Protein AF-A0A529L5T8-F1 (afdb_monomer_lite)

Foldseek 3Di:
DDPDDPVPDDCVVPDDDDPVVCVPDDPDPPPDPPDDDDDDDDDPVLQVCLCPPDPPDDSVVVVVVVVVVVVVVVVVVVD

Sequence (79 aa):
MADLPDDQIDTLDIPEAPAENWVHARRGHLYRPLKQPVTIRLDADVLAWFKEHVEGGGYQTEINRVLRRYVTEQERRRA

Secondary structure (DSSP, 8-state):
-----GGG---SSSPPPPGGGGTT--S-TT-------------HHHHHHHHHH--SS-HHHHHHHHHHHHHHHHHHHH-

Radius of gyration: 23.87 Å; chains: 1; bounding box: 52×46×53 Å

pLDDT: mean 82.96, std 11.81, range [48.06, 96.0]

Structure (mmCIF, N/CA/C/O backbone):
data_AF-A0A529L5T8-F1
#
_entry.id   AF-A0A529L5T8-F1
#
loop_
_atom_site.group_PDB
_atom_site.id
_atom_site.type_symbol
_atom_site.label_atom_id
_atom_site.label_alt_id
_atom_site.label_comp_id
_atom_site.label_asym_id
_atom_site.label_entity_id
_atom_site.label_seq_id
_atom_site.pdbx_PDB_ins_code
_atom_site.Cartn_x
_atom_site.Cartn_y
_atom_site.Cartn_z
_atom_site.occupancy
_atom_site.B_iso_or_equiv
_atom_site.auth_seq_id
_atom_site.auth_comp_id
_atom_site.auth_asym_id
_atom_site.auth_atom_id
_atom_site.pdbx_PDB_model_num
ATOM 1 N N . MET A 1 1 ? 19.738 25.685 -30.153 1.00 48.06 1 MET A N 1
ATOM 2 C CA . MET A 1 1 ? 19.921 24.218 -30.107 1.00 48.06 1 MET A CA 1
ATOM 3 C C . MET A 1 1 ? 21.333 23.947 -30.590 1.00 48.06 1 MET A C 1
ATOM 5 O O . MET A 1 1 ? 21.805 24.748 -31.383 1.00 48.06 1 MET A O 1
ATOM 9 N N . ALA A 1 2 ? 22.034 22.958 -30.034 1.00 60.72 2 ALA A N 1
ATOM 10 C CA . ALA A 1 2 ? 23.428 22.705 -30.400 1.00 60.72 2 ALA A CA 1
ATOM 11 C C . ALA A 1 2 ? 23.531 22.436 -31.914 1.00 60.72 2 ALA A C 1
ATOM 13 O O . ALA A 1 2 ? 22.775 21.627 -32.438 1.00 60.72 2 ALA A O 1
ATOM 14 N N . ASP A 1 3 ? 24.403 23.186 -32.588 1.00 74.44 3 ASP A N 1
ATOM 15 C CA . ASP A 1 3 ? 24.549 23.269 -34.053 1.00 74.44 3 ASP A CA 1
ATOM 16 C C . ASP A 1 3 ? 25.650 22.326 -34.585 1.00 74.44 3 ASP A C 1
ATOM 18 O O . ASP A 1 3 ? 25.943 22.295 -35.775 1.00 74.44 3 ASP A O 1
ATOM 22 N N . LEU A 1 4 ? 26.289 21.559 -33.693 1.00 81.38 4 LEU A N 1
ATOM 23 C CA . LEU A 1 4 ? 27.380 20.654 -34.045 1.00 81.38 4 LEU A CA 1
ATOM 24 C C . LEU A 1 4 ? 26.852 19.323 -34.602 1.00 81.38 4 LEU A C 1
ATOM 26 O O . LEU A 1 4 ? 25.943 18.737 -34.008 1.00 81.38 4 LEU A O 1
ATOM 30 N N . PRO A 1 5 ? 27.435 18.819 -35.706 1.00 84.62 5 PRO A N 1
ATOM 31 C CA . PRO A 1 5 ? 27.164 17.473 -36.191 1.00 84.62 5 PRO A CA 1
ATOM 32 C C . PRO A 1 5 ? 27.744 16.427 -35.229 1.00 84.62 5 PRO A C 1
ATOM 34 O O . PRO A 1 5 ? 28.797 16.640 -34.633 1.00 84.62 5 PRO A O 1
ATOM 37 N N . ASP A 1 6 ? 27.062 15.286 -35.125 1.00 78.75 6 ASP A N 1
ATOM 38 C CA . ASP A 1 6 ? 27.341 14.208 -34.160 1.00 78.75 6 ASP A CA 1
ATOM 39 C C . ASP A 1 6 ? 28.801 13.709 -34.202 1.00 78.75 6 ASP A C 1
ATOM 41 O O . ASP A 1 6 ? 29.423 13.481 -33.173 1.00 78.75 6 ASP A O 1
ATOM 45 N N . ASP A 1 7 ? 29.381 13.647 -35.403 1.00 83.81 7 ASP A N 1
ATOM 46 C CA . ASP A 1 7 ? 30.764 13.213 -35.666 1.00 83.81 7 ASP A CA 1
ATOM 47 C C . ASP A 1 7 ? 31.837 14.143 -35.061 1.00 83.81 7 ASP A C 1
ATOM 49 O O . ASP A 1 7 ? 32.983 13.748 -34.875 1.00 83.81 7 ASP A O 1
ATOM 53 N N . GLN A 1 8 ? 31.471 15.385 -34.728 1.00 84.88 8 GLN A N 1
ATOM 54 C CA . GLN A 1 8 ? 32.370 16.363 -34.106 1.00 84.88 8 GLN A CA 1
ATOM 55 C C . GLN A 1 8 ? 32.221 16.425 -32.579 1.00 84.88 8 GLN A C 1
ATOM 57 O O . GLN A 1 8 ? 32.812 17.298 -31.938 1.00 84.88 8 GLN A O 1
ATOM 62 N N . ILE A 1 9 ? 31.425 15.534 -31.982 1.00 84.75 9 ILE A N 1
ATOM 63 C CA . ILE A 1 9 ? 31.269 15.453 -30.531 1.00 84.75 9 ILE A CA 1
ATOM 64 C C . ILE A 1 9 ? 32.456 14.679 -29.954 1.00 84.75 9 ILE A C 1
ATOM 66 O O . ILE A 1 9 ? 32.629 13.490 -30.202 1.00 84.75 9 ILE A O 1
ATOM 70 N N . ASP A 1 10 ? 33.269 15.359 -29.149 1.00 85.50 10 ASP A N 1
ATOM 71 C CA . ASP A 1 10 ? 34.333 14.714 -28.385 1.00 85.50 10 ASP A CA 1
ATOM 72 C C . ASP A 1 10 ? 33.729 13.885 -27.240 1.00 85.50 10 ASP A C 1
ATOM 74 O O . ASP A 1 10 ? 33.078 14.420 -26.339 1.00 85.50 10 ASP A O 1
ATOM 78 N N . THR A 1 11 ? 33.940 12.569 -27.286 1.00 83.81 11 THR A N 1
ATOM 79 C CA . THR A 1 11 ? 33.492 11.615 -26.262 1.00 83.81 11 THR A CA 1
ATOM 80 C C . THR A 1 11 ? 34.665 10.965 -25.525 1.00 83.81 11 THR A C 1
ATOM 82 O O . THR A 1 11 ? 34.512 9.872 -24.978 1.00 83.81 11 THR A O 1
ATOM 85 N N . LEU A 1 12 ? 35.853 11.583 -25.512 1.00 85.62 12 LEU A N 1
ATOM 86 C CA . LEU A 1 12 ? 37.056 10.974 -24.923 1.00 85.62 12 LEU A CA 1
ATOM 87 C C . LEU A 1 12 ? 36.914 10.705 -23.418 1.00 85.62 12 LEU A C 1
ATOM 89 O O . LEU A 1 12 ? 37.472 9.733 -22.912 1.00 85.62 12 LEU A O 1
ATOM 93 N N . ASP A 1 13 ? 36.155 11.543 -22.714 1.00 88.38 13 ASP A N 1
ATOM 94 C CA . ASP A 1 13 ? 35.856 11.376 -21.286 1.00 88.38 13 ASP A CA 1
ATOM 95 C C . ASP A 1 13 ? 34.818 10.269 -21.019 1.00 88.38 13 ASP A C 1
ATOM 97 O O . ASP A 1 13 ? 34.827 9.631 -19.967 1.00 88.38 13 ASP A O 1
ATOM 101 N N . ILE A 1 14 ? 33.934 10.006 -21.986 1.00 85.81 14 ILE A N 1
ATOM 102 C CA . ILE A 1 14 ? 32.796 9.093 -21.839 1.00 85.81 14 ILE A CA 1
ATOM 103 C C . ILE A 1 14 ? 32.738 8.177 -23.069 1.00 85.81 14 ILE A C 1
ATOM 105 O O . ILE A 1 14 ? 31.912 8.389 -23.961 1.00 85.81 14 ILE A O 1
ATOM 109 N N . PRO A 1 15 ? 33.618 7.161 -23.151 1.00 82.00 15 PRO A N 1
ATOM 110 C CA . PRO A 1 15 ? 33.594 6.217 -24.258 1.00 82.00 15 PRO A CA 1
ATOM 111 C C . PRO A 1 15 ? 32.275 5.435 -24.278 1.00 82.00 15 PRO A C 1
ATOM 113 O O . PRO A 1 15 ? 31.668 5.174 -23.234 1.00 82.00 15 PRO A O 1
ATOM 116 N N . GLU A 1 16 ? 31.843 5.023 -25.471 1.00 82.69 16 GLU A N 1
ATOM 117 C CA . GLU A 1 16 ? 30.647 4.196 -25.624 1.00 82.69 16 GLU A CA 1
ATOM 118 C C . GLU A 1 16 ? 30.786 2.898 -24.817 1.00 82.69 16 GLU A C 1
ATOM 120 O O . GLU A 1 16 ? 31.808 2.207 -24.864 1.00 82.69 16 GLU A O 1
ATOM 125 N N . ALA A 1 17 ? 29.751 2.567 -24.042 1.00 83.50 17 ALA A N 1
ATOM 126 C CA . ALA A 1 17 ? 29.758 1.360 -23.235 1.00 83.50 17 ALA A CA 1
ATOM 127 C C . ALA A 1 17 ? 29.779 0.118 -24.151 1.00 83.50 17 ALA A C 1
ATOM 129 O O . ALA A 1 17 ? 28.860 -0.044 -24.958 1.00 83.50 17 ALA A O 1
ATOM 130 N N . PRO A 1 18 ? 30.761 -0.794 -24.009 1.00 84.94 18 PRO A N 1
ATOM 131 C CA . PRO A 1 18 ? 30.844 -1.984 -24.850 1.00 84.94 18 PRO A CA 1
ATOM 132 C C . PRO A 1 18 ? 29.609 -2.876 -24.687 1.00 84.94 18 PRO A C 1
ATOM 134 O O . PRO A 1 18 ? 28.994 -2.929 -23.619 1.00 84.94 18 PRO A O 1
ATOM 137 N N . ALA A 1 19 ? 29.267 -3.634 -25.736 1.00 79.44 19 ALA A N 1
ATOM 138 C CA . ALA A 1 19 ? 28.112 -4.541 -25.749 1.00 79.44 19 ALA A CA 1
ATOM 139 C C . ALA A 1 19 ? 28.110 -5.531 -24.562 1.00 79.44 19 ALA A C 1
ATOM 141 O O . ALA A 1 19 ? 27.057 -5.895 -24.041 1.00 79.44 19 ALA A O 1
ATOM 142 N N . GLU A 1 20 ? 29.295 -5.913 -24.084 1.00 82.12 20 GLU A N 1
ATOM 143 C CA . GLU A 1 20 ? 29.508 -6.784 -22.923 1.00 82.12 20 GLU A CA 1
ATOM 144 C C . GLU A 1 20 ? 28.957 -6.193 -21.613 1.00 82.12 20 GLU A C 1
ATOM 146 O O . GLU A 1 20 ? 28.465 -6.934 -20.759 1.00 82.12 20 GLU A O 1
ATOM 151 N N . ASN A 1 21 ? 28.919 -4.861 -21.475 1.00 78.94 21 ASN A N 1
ATOM 152 C CA . ASN A 1 21 ? 28.341 -4.193 -20.303 1.00 78.94 21 ASN A CA 1
ATOM 153 C C . ASN A 1 21 ? 26.828 -4.438 -20.177 1.00 78.94 21 ASN A C 1
ATOM 155 O O . ASN A 1 21 ? 26.260 -4.303 -19.090 1.00 78.94 21 ASN A O 1
ATOM 159 N N . TRP A 1 22 ? 26.166 -4.836 -21.265 1.00 75.81 22 TRP A N 1
ATOM 160 C CA . TRP A 1 22 ? 24.736 -5.131 -21.275 1.00 75.81 22 TRP A CA 1
ATOM 161 C C . TRP A 1 22 ? 24.403 -6.548 -20.801 1.00 75.81 22 TRP A C 1
ATOM 163 O O . TRP A 1 22 ? 23.252 -6.809 -20.455 1.00 75.81 22 TRP A O 1
ATOM 173 N N . VAL A 1 23 ? 25.389 -7.447 -20.695 1.00 79.00 23 VAL A N 1
ATOM 174 C CA . VAL A 1 23 ? 25.187 -8.847 -20.261 1.00 79.00 23 VAL A CA 1
ATOM 175 C C . VAL A 1 23 ? 24.615 -8.923 -18.841 1.00 79.00 23 VAL A C 1
ATOM 177 O O . VAL A 1 23 ? 23.836 -9.820 -18.515 1.00 79.00 23 VAL A O 1
ATOM 180 N N . HIS A 1 24 ? 24.955 -7.950 -17.996 1.00 71.75 24 HIS A N 1
ATOM 181 C CA . HIS A 1 24 ? 24.448 -7.838 -16.627 1.00 71.75 24 HIS A CA 1
ATOM 182 C C . HIS A 1 24 ? 23.474 -6.673 -16.433 1.00 71.75 24 HIS A C 1
ATOM 184 O O . HIS A 1 24 ? 22.994 -6.457 -15.315 1.00 71.75 24 HIS A O 1
ATOM 190 N N . ALA A 1 25 ? 23.146 -5.938 -17.500 1.00 70.75 25 ALA A N 1
ATOM 191 C CA . ALA A 1 25 ? 22.186 -4.851 -17.434 1.00 70.75 25 ALA A CA 1
ATOM 192 C C . ALA A 1 25 ? 20.802 -5.411 -17.086 1.00 70.75 25 ALA A C 1
ATOM 194 O O . ALA A 1 25 ? 20.113 -6.044 -17.887 1.00 70.75 25 ALA A O 1
ATOM 195 N N . ARG A 1 26 ? 20.372 -5.176 -15.847 1.00 66.69 26 ARG A N 1
ATOM 196 C CA . ARG A 1 26 ? 19.027 -5.530 -15.401 1.00 66.69 26 ARG A CA 1
ATOM 197 C C . ARG A 1 26 ? 18.068 -4.409 -15.765 1.00 66.69 26 ARG A C 1
ATOM 199 O O . ARG A 1 26 ? 18.168 -3.296 -15.251 1.00 66.69 26 ARG A O 1
ATOM 206 N N . ARG A 1 27 ? 17.082 -4.716 -16.610 1.00 57.81 27 ARG A N 1
ATOM 207 C CA . ARG A 1 27 ? 15.973 -3.803 -16.900 1.00 57.81 27 ARG A CA 1
ATOM 208 C C . ARG A 1 27 ? 15.152 -3.559 -15.625 1.00 57.81 27 ARG A C 1
ATOM 210 O O . ARG A 1 27 ? 14.326 -4.380 -15.248 1.00 57.81 27 ARG A O 1
ATOM 217 N N . GLY A 1 28 ? 15.381 -2.408 -14.993 1.00 52.72 28 GLY A N 1
ATOM 218 C CA . GLY A 1 28 ? 14.429 -1.701 -14.135 1.00 52.72 28 GLY A CA 1
ATOM 219 C C . GLY A 1 28 ? 14.072 -2.345 -12.791 1.00 52.72 28 GLY A C 1
ATOM 220 O O . GLY A 1 28 ? 12.970 -2.854 -12.620 1.00 52.72 28 GLY A O 1
ATOM 221 N N . HIS A 1 29 ? 14.898 -2.119 -11.766 1.00 54.50 29 HIS A N 1
ATOM 222 C CA . HIS A 1 29 ? 14.426 -2.092 -10.366 1.00 54.50 29 HIS A CA 1
ATOM 223 C C . HIS A 1 29 ? 13.517 -0.877 -10.074 1.00 54.50 29 HIS A C 1
ATOM 225 O O . HIS A 1 29 ? 12.979 -0.737 -8.979 1.00 54.50 29 HIS A O 1
ATOM 231 N N . LEU A 1 30 ? 13.350 0.015 -11.057 1.00 55.34 30 LEU A N 1
ATOM 232 C CA . LEU A 1 30 ? 12.603 1.265 -10.959 1.00 55.34 30 LEU A CA 1
ATOM 233 C C . LEU A 1 30 ? 11.096 1.110 -11.217 1.00 55.34 30 LEU A C 1
ATOM 235 O O . LEU A 1 30 ? 10.379 2.110 -11.221 1.00 55.34 30 LEU A O 1
ATOM 239 N N . TYR A 1 31 ? 10.590 -0.111 -11.434 1.00 57.41 31 TYR A N 1
ATOM 240 C CA . TYR A 1 31 ? 9.146 -0.325 -11.486 1.00 57.41 31 TYR A CA 1
ATOM 241 C C . TYR A 1 31 ? 8.555 -0.109 -10.091 1.00 57.41 31 TYR A C 1
ATOM 243 O O . TYR A 1 31 ? 8.578 -0.986 -9.225 1.00 57.41 31 TYR A O 1
ATOM 251 N N . ARG A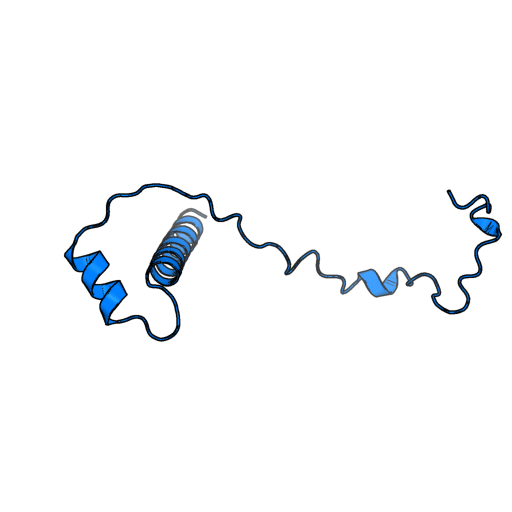 1 32 ? 8.013 1.088 -9.872 1.00 61.22 32 ARG A N 1
ATOM 252 C CA . ARG A 1 32 ? 7.168 1.382 -8.725 1.00 61.22 32 ARG A CA 1
ATOM 253 C C . ARG A 1 32 ? 5.721 1.231 -9.205 1.00 61.22 32 ARG A C 1
ATOM 255 O O . ARG A 1 32 ? 5.316 1.991 -10.082 1.00 61.22 32 ARG A O 1
ATOM 262 N N . PRO A 1 33 ? 4.947 0.264 -8.682 1.00 67.19 33 PRO A N 1
ATOM 263 C CA . PRO A 1 33 ? 3.544 0.143 -9.047 1.00 67.19 33 PRO A CA 1
ATOM 264 C C . PRO A 1 33 ? 2.855 1.487 -8.804 1.00 67.19 33 PRO A C 1
ATOM 266 O O . PRO A 1 33 ? 2.956 2.031 -7.698 1.00 67.19 33 PRO A O 1
ATOM 269 N N . LEU A 1 34 ? 2.194 2.031 -9.830 1.00 74.50 34 LEU A N 1
ATOM 270 C CA . LEU A 1 34 ? 1.417 3.258 -9.685 1.00 74.50 34 LEU A CA 1
ATOM 271 C C . LEU A 1 34 ? 0.318 2.994 -8.654 1.00 74.50 34 LEU A C 1
ATOM 273 O O . LEU A 1 34 ? -0.569 2.170 -8.868 1.00 74.50 34 LEU A O 1
ATOM 277 N N . LYS A 1 35 ? 0.398 3.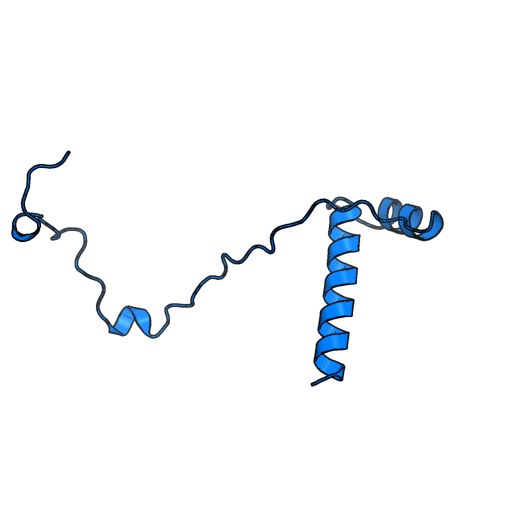671 -7.507 1.00 79.69 35 LYS A N 1
ATOM 278 C CA . LYS A 1 35 ? -0.662 3.624 -6.501 1.00 79.69 35 LYS A CA 1
ATOM 279 C C . LYS A 1 35 ? -1.850 4.398 -7.064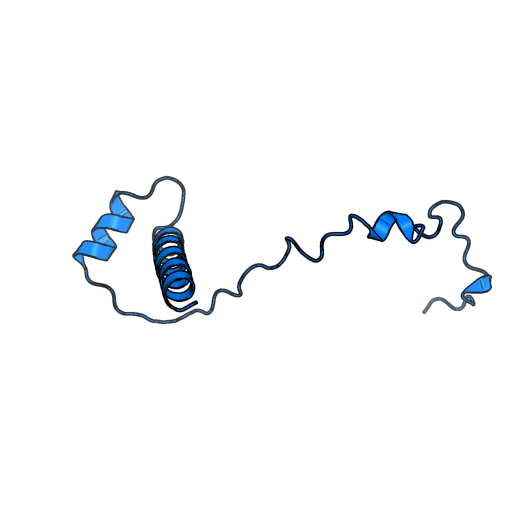 1.00 79.69 35 LYS A C 1
ATOM 281 O O . LYS A 1 35 ? -1.767 5.611 -7.219 1.00 79.69 35 LYS A O 1
ATOM 286 N N . GLN A 1 36 ? -2.931 3.700 -7.381 1.00 83.75 36 GLN A N 1
ATOM 287 C CA . GLN A 1 36 ? -4.177 4.338 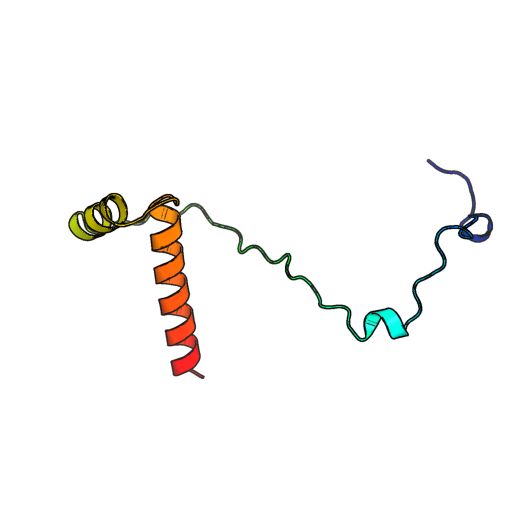-7.789 1.00 83.75 36 GLN A CA 1
ATOM 288 C C . GLN A 1 36 ? -4.984 4.688 -6.530 1.00 8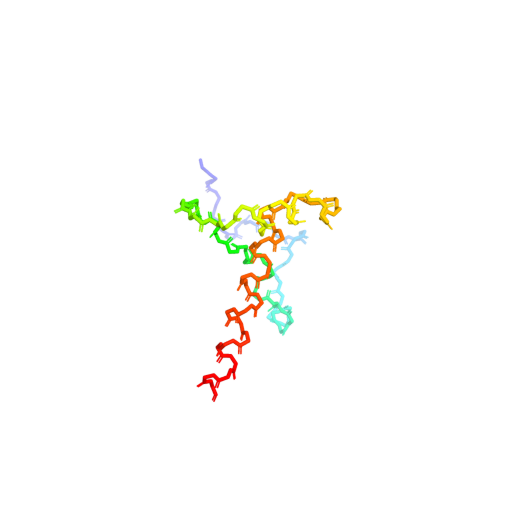3.75 36 GLN A C 1
ATOM 290 O O . GLN A 1 36 ? -5.225 3.794 -5.714 1.00 83.75 36 GLN A O 1
ATOM 295 N N . PRO A 1 37 ? -5.373 5.960 -6.325 1.00 84.81 37 PRO A N 1
ATOM 296 C CA . PRO A 1 37 ? -6.245 6.322 -5.219 1.00 84.81 37 PRO A CA 1
ATOM 297 C C . PRO A 1 37 ? -7.629 5.725 -5.477 1.00 84.81 37 PRO A C 1
ATOM 299 O O . PRO A 1 37 ? -8.304 6.078 -6.440 1.00 84.81 37 PRO A O 1
ATOM 302 N N . VAL A 1 38 ? -8.038 4.797 -4.619 1.00 87.88 38 VAL A N 1
ATOM 303 C CA . VAL A 1 38 ? -9.354 4.159 -4.664 1.00 87.88 38 VAL A CA 1
ATOM 304 C C . VAL A 1 38 ? -10.017 4.284 -3.299 1.00 87.88 38 VAL A C 1
ATOM 306 O O . VAL A 1 38 ? -9.349 4.216 -2.267 1.00 87.88 38 VAL A O 1
ATOM 309 N N . THR A 1 39 ? -11.335 4.463 -3.283 1.00 90.31 39 THR A N 1
ATOM 310 C CA . THR A 1 39 ? -12.119 4.459 -2.046 1.00 90.31 39 THR A CA 1
ATOM 311 C C . THR A 1 39 ? -12.674 3.060 -1.825 1.00 90.31 39 THR A C 1
ATOM 313 O O . THR A 1 39 ? -13.565 2.620 -2.545 1.00 90.31 39 THR A O 1
ATOM 316 N N . ILE A 1 40 ? -12.143 2.359 -0.825 1.00 90.31 40 ILE A N 1
ATOM 317 C CA . ILE A 1 40 ? -12.645 1.056 -0.380 1.00 90.31 40 ILE A CA 1
ATOM 318 C C . ILE A 1 40 ? -13.213 1.176 1.032 1.00 90.31 40 ILE A C 1
ATOM 320 O O . ILE A 1 40 ? -12.761 2.004 1.824 1.00 90.31 40 ILE A O 1
ATOM 324 N N . ARG A 1 41 ? -14.203 0.342 1.351 1.00 92.62 41 ARG A N 1
ATOM 325 C CA . ARG A 1 41 ? -14.695 0.173 2.721 1.00 92.62 41 ARG A CA 1
ATOM 326 C C . ARG A 1 41 ? -13.937 -0.981 3.371 1.00 92.62 41 ARG A C 1
ATOM 328 O O . ARG A 1 41 ? -13.770 -2.023 2.749 1.00 92.62 41 ARG A O 1
ATOM 335 N N . LEU A 1 42 ? -13.473 -0.759 4.593 1.00 91.25 42 LEU A N 1
ATOM 336 C CA . LEU A 1 42 ? -12.799 -1.737 5.444 1.00 91.25 42 LEU A CA 1
ATOM 337 C C . LEU A 1 42 ? -13.560 -1.803 6.765 1.00 91.25 42 LEU A C 1
ATOM 339 O O . LEU A 1 42 ? -14.065 -0.773 7.223 1.00 91.25 42 LEU A O 1
ATOM 343 N N . ASP A 1 43 ? -13.618 -2.987 7.363 1.00 96.00 43 ASP A N 1
ATOM 344 C CA . ASP A 1 43 ? -14.190 -3.165 8.692 1.00 96.00 43 ASP A CA 1
ATOM 345 C C . ASP A 1 43 ? -13.438 -2.335 9.738 1.00 96.00 43 ASP A C 1
ATOM 347 O O . ASP A 1 43 ? -12.228 -2.085 9.643 1.00 96.00 43 ASP A O 1
ATOM 351 N N . ALA A 1 44 ? -14.188 -1.861 10.732 1.00 94.62 44 ALA A N 1
ATOM 352 C CA . ALA A 1 44 ? -13.674 -0.936 11.732 1.00 94.62 44 ALA A CA 1
ATOM 353 C C . ALA A 1 44 ? -12.606 -1.584 12.625 1.00 94.62 44 ALA A C 1
ATOM 355 O O . ALA A 1 44 ? -11.620 -0.924 12.954 1.00 94.62 44 ALA A O 1
ATOM 356 N N . ASP A 1 45 ? -12.771 -2.862 12.976 1.00 95.94 45 ASP A N 1
ATOM 357 C CA . ASP A 1 45 ? -11.809 -3.619 13.782 1.00 95.94 45 ASP A CA 1
ATOM 358 C C . ASP A 1 45 ? -10.495 -3.844 13.024 1.00 95.94 45 ASP A C 1
ATOM 360 O O . ASP A 1 45 ? -9.420 -3.602 13.570 1.00 95.94 45 ASP A O 1
ATOM 364 N N . VAL A 1 46 ? -10.571 -4.187 11.734 1.00 93.81 46 VAL A N 1
ATOM 365 C CA . VAL A 1 46 ? -9.393 -4.364 10.878 1.00 93.81 46 VAL A CA 1
ATOM 366 C C . VAL A 1 46 ? -8.620 -3.052 10.779 1.00 93.81 46 VAL A C 1
ATOM 368 O O . VAL A 1 46 ? -7.395 -3.026 10.923 1.00 93.81 46 VAL A O 1
ATOM 371 N N . LEU A 1 47 ? -9.326 -1.937 10.567 1.00 92.69 47 LEU A N 1
ATOM 372 C CA . LEU A 1 47 ? -8.694 -0.624 10.488 1.00 92.69 47 LEU A CA 1
ATOM 373 C C . LEU A 1 47 ? -8.059 -0.203 11.823 1.00 92.69 47 LEU A C 1
ATOM 375 O O . LEU A 1 47 ? -6.977 0.386 11.804 1.00 92.69 47 LEU A O 1
ATOM 379 N N . ALA A 1 48 ? -8.717 -0.474 12.954 1.00 94.31 48 ALA A N 1
ATOM 380 C CA . ALA A 1 48 ? -8.172 -0.211 14.285 1.00 94.31 48 ALA A CA 1
ATOM 381 C C . ALA A 1 48 ? -6.886 -1.014 14.513 1.00 94.31 48 ALA A C 1
ATOM 383 O O . ALA A 1 48 ? -5.842 -0.429 14.801 1.00 94.31 48 ALA A O 1
ATOM 384 N N . TRP A 1 49 ? -6.916 -2.313 14.205 1.00 94.81 49 TRP A N 1
ATOM 385 C CA . TRP A 1 49 ? -5.765 -3.195 14.348 1.00 94.81 49 TRP A CA 1
ATOM 386 C C . TRP A 1 49 ? -4.533 -2.669 13.597 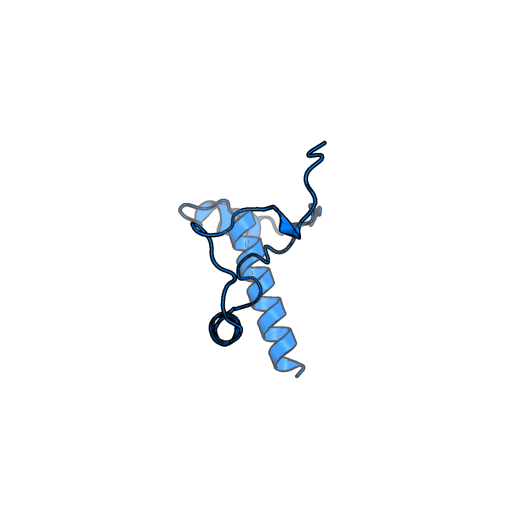1.00 94.81 49 TRP A C 1
ATOM 388 O O . TRP A 1 49 ? -3.469 -2.517 14.197 1.00 94.81 49 TRP A O 1
ATOM 398 N N . PHE A 1 50 ? -4.672 -2.301 12.315 1.00 93.88 50 PHE A N 1
ATOM 399 C CA . PHE A 1 50 ? -3.552 -1.757 11.531 1.00 93.88 50 PHE A CA 1
ATOM 400 C C . PHE A 1 50 ? -3.071 -0.385 12.020 1.00 93.88 50 PHE A C 1
ATOM 402 O O . PHE A 1 50 ? -1.915 -0.032 11.797 1.00 93.88 50 PHE A O 1
ATOM 409 N N . LYS A 1 51 ? -3.936 0.418 12.646 1.00 91.12 51 LYS A N 1
ATOM 410 C CA . LYS A 1 51 ? -3.523 1.697 13.242 1.00 91.12 51 LYS A CA 1
ATOM 411 C C . LYS A 1 51 ? -2.725 1.496 14.527 1.00 91.12 51 LYS A C 1
ATOM 413 O O . LYS A 1 51 ? -1.826 2.286 14.785 1.00 91.12 51 LYS A O 1
ATOM 418 N N . GLU A 1 52 ? -3.056 0.472 15.304 1.00 92.69 52 GLU A N 1
ATOM 419 C CA . GLU A 1 52 ? -2.427 0.188 16.597 1.00 92.69 52 GLU A CA 1
ATOM 420 C C . GLU A 1 52 ? -1.121 -0.610 16.465 1.00 92.69 52 GLU A C 1
ATOM 422 O O . GLU A 1 52 ? -0.196 -0.389 17.238 1.00 92.69 52 GLU A O 1
ATOM 427 N N . HIS A 1 53 ? -1.023 -1.515 15.485 1.00 90.25 53 HIS A N 1
ATOM 428 C CA . HIS A 1 53 ? 0.050 -2.521 15.427 1.00 90.25 53 HIS A CA 1
ATOM 429 C C . HIS A 1 53 ? 1.166 -2.227 14.410 1.00 90.25 53 HIS A C 1
ATOM 431 O O . HIS A 1 53 ? 2.120 -2.998 14.318 1.00 90.25 53 HIS A O 1
ATOM 437 N N . VAL A 1 54 ? 1.066 -1.159 13.612 1.00 88.44 54 VAL A N 1
ATOM 438 C CA . VAL A 1 54 ? 2.066 -0.847 12.574 1.00 88.44 54 VAL A CA 1
ATOM 439 C C . VAL A 1 54 ? 3.030 0.233 13.064 1.00 88.44 54 VAL A C 1
ATOM 441 O O . VAL A 1 54 ? 2.658 1.396 13.207 1.00 88.44 54 VAL A O 1
ATOM 444 N N . GLU A 1 55 ? 4.294 -0.140 13.266 1.00 79.69 55 GLU A N 1
ATOM 445 C CA . GLU A 1 55 ? 5.370 0.771 13.671 1.00 79.69 55 GLU A CA 1
ATOM 446 C C . GLU A 1 55 ? 6.103 1.360 12.448 1.00 79.69 55 GLU A C 1
ATOM 448 O O . GLU A 1 55 ? 6.439 0.657 11.495 1.00 79.69 55 GLU A O 1
ATOM 453 N N . GLY A 1 56 ? 6.370 2.671 12.455 1.00 67.44 56 GLY A N 1
ATOM 454 C CA . GLY A 1 56 ? 7.276 3.329 11.496 1.00 67.44 56 GLY A CA 1
ATOM 455 C C . GLY A 1 56 ? 6.765 3.517 10.055 1.00 67.44 56 GLY A C 1
ATOM 456 O O . GLY A 1 56 ? 7.434 4.174 9.257 1.00 67.44 56 GLY A O 1
ATOM 457 N N . GLY A 1 57 ? 5.576 3.012 9.709 1.00 66.38 57 GLY A N 1
ATOM 458 C CA . GLY A 1 57 ? 4.921 3.214 8.412 1.00 66.38 57 GLY A CA 1
ATOM 459 C C . GLY A 1 57 ? 3.416 3.443 8.565 1.00 66.38 57 GLY A C 1
ATOM 460 O O . GLY A 1 57 ? 2.782 2.889 9.450 1.00 66.38 57 GLY A O 1
ATOM 461 N N . GLY A 1 58 ? 2.807 4.277 7.717 1.00 87.12 58 GLY A N 1
ATOM 462 C CA . GLY A 1 58 ? 1.361 4.516 7.799 1.00 87.12 58 GLY A CA 1
ATOM 463 C C . GLY A 1 58 ? 0.552 3.235 7.548 1.00 87.12 58 GLY A C 1
ATOM 464 O O . GLY A 1 58 ? 0.861 2.497 6.612 1.00 87.12 58 GLY A O 1
ATOM 465 N N . TYR A 1 59 ? -0.521 3.016 8.318 1.00 91.19 59 TYR A N 1
ATOM 466 C CA . TYR A 1 59 ? -1.400 1.834 8.243 1.00 91.19 59 TYR A CA 1
ATOM 467 C C . TYR A 1 59 ? -1.846 1.472 6.809 1.00 91.19 59 TYR A C 1
ATOM 469 O O . TYR A 1 59 ? -1.945 0.301 6.457 1.00 91.19 59 TYR A O 1
ATOM 477 N N . GLN A 1 60 ? -2.037 2.464 5.931 1.00 89.19 60 GLN A N 1
ATOM 478 C CA . GLN A 1 60 ? -2.391 2.258 4.517 1.00 89.19 60 GLN A CA 1
ATOM 479 C C . GLN A 1 60 ? -1.311 1.510 3.721 1.00 89.19 60 GLN A C 1
ATOM 481 O O . GLN A 1 60 ? -1.621 0.726 2.822 1.00 89.19 60 GLN A O 1
ATOM 486 N N . THR A 1 61 ? -0.037 1.757 4.028 1.00 89.19 61 THR A N 1
ATOM 487 C CA . THR A 1 61 ? 1.088 1.077 3.376 1.00 89.19 61 THR A CA 1
ATOM 488 C C . THR A 1 61 ? 1.090 -0.402 3.736 1.00 89.19 61 THR A C 1
ATOM 490 O O . THR A 1 61 ? 1.279 -1.233 2.846 1.00 89.19 61 THR A O 1
ATOM 493 N N . GLU A 1 62 ? 0.813 -0.734 4.998 1.00 91.75 62 GLU A N 1
ATOM 494 C CA . GLU A 1 62 ? 0.789 -2.125 5.445 1.00 91.75 62 GLU A CA 1
ATOM 495 C C . GLU A 1 62 ? -0.441 -2.876 4.930 1.00 91.75 62 GLU A C 1
ATOM 497 O O . GLU A 1 62 ? -0.307 -3.994 4.432 1.00 91.75 62 GLU A O 1
ATOM 502 N N . ILE A 1 63 ? -1.610 -2.225 4.896 1.00 92.62 63 ILE A N 1
ATOM 503 C CA . ILE A 1 63 ? -2.803 -2.773 4.230 1.00 92.62 63 ILE A CA 1
ATOM 504 C C . ILE A 1 63 ? -2.473 -3.151 2.778 1.00 92.62 63 ILE A C 1
ATOM 506 O O . ILE A 1 63 ? -2.725 -4.276 2.344 1.00 92.62 63 ILE A O 1
ATOM 510 N N . ASN A 1 64 ? -1.840 -2.249 2.024 1.00 91.12 64 ASN A N 1
ATOM 511 C CA . ASN A 1 64 ? -1.468 -2.519 0.634 1.00 91.12 64 ASN A CA 1
ATOM 512 C C . ASN A 1 64 ? -0.434 -3.659 0.512 1.00 91.12 64 ASN A C 1
ATOM 514 O O . ASN A 1 64 ? -0.498 -4.471 -0.414 1.00 91.12 64 ASN A O 1
ATOM 518 N N . ARG A 1 65 ? 0.507 -3.768 1.458 1.00 91.06 65 ARG A N 1
ATOM 519 C CA . ARG A 1 65 ? 1.486 -4.866 1.501 1.00 91.06 65 ARG A CA 1
ATOM 520 C C . ARG A 1 65 ? 0.810 -6.226 1.692 1.00 91.06 65 ARG A C 1
ATOM 522 O O . ARG A 1 65 ? 1.153 -7.169 0.973 1.00 91.06 65 ARG A O 1
ATOM 529 N N . VAL A 1 66 ? -0.147 -6.326 2.616 1.00 92.69 66 VAL A N 1
ATOM 530 C CA . VAL A 1 66 ? -0.902 -7.566 2.870 1.00 92.69 66 VAL A CA 1
ATOM 531 C C . VAL A 1 66 ? -1.727 -7.956 1.644 1.00 92.69 66 VAL A C 1
ATOM 533 O O . VAL A 1 66 ? -1.642 -9.101 1.195 1.00 92.69 66 VAL A O 1
ATOM 536 N N . LEU A 1 67 ? -2.446 -7.002 1.043 1.00 92.25 67 LEU A N 1
ATOM 537 C CA . LEU A 1 67 ? -3.229 -7.244 -0.175 1.00 92.25 67 LEU A CA 1
ATOM 538 C C . LEU A 1 67 ? -2.348 -7.739 -1.327 1.00 92.25 67 LEU A C 1
ATOM 540 O O . LEU A 1 67 ? -2.684 -8.722 -1.987 1.00 92.25 67 LEU A O 1
ATOM 544 N N . ARG A 1 68 ? -1.181 -7.117 -1.536 1.00 91.31 68 ARG A N 1
ATOM 545 C CA . ARG A 1 68 ? -0.220 -7.555 -2.557 1.00 91.31 68 ARG A CA 1
ATOM 546 C C . ARG A 1 68 ? 0.235 -8.992 -2.330 1.00 91.31 68 ARG A C 1
ATOM 548 O O . ARG A 1 68 ? 0.283 -9.762 -3.284 1.00 91.31 68 ARG A O 1
ATOM 555 N N . ARG A 1 69 ? 0.569 -9.357 -1.089 1.00 93.31 69 ARG A N 1
ATOM 556 C CA . ARG A 1 69 ? 0.974 -10.729 -0.754 1.00 93.31 69 ARG A CA 1
ATOM 557 C C . ARG A 1 69 ? -0.142 -11.720 -1.072 1.00 93.31 69 ARG A C 1
ATOM 559 O O . ARG A 1 69 ? 0.135 -12.740 -1.693 1.00 93.31 69 ARG A O 1
ATOM 566 N N . TYR A 1 70 ? -1.378 -11.406 -0.687 1.00 95.12 70 TYR A N 1
ATOM 567 C CA . TYR A 1 70 ? -2.530 -12.255 -0.979 1.00 95.12 70 TYR A CA 1
ATOM 568 C C . TYR A 1 70 ? -2.696 -12.487 -2.485 1.00 95.12 70 TYR A C 1
ATOM 570 O O . TYR A 1 70 ? -2.787 -13.635 -2.909 1.00 95.12 70 TYR A O 1
ATOM 578 N N . VAL A 1 71 ? -2.660 -11.424 -3.295 1.00 94.00 71 VAL A N 1
ATOM 579 C CA . VAL A 1 71 ? -2.788 -11.533 -4.758 1.00 94.00 71 VAL A CA 1
ATOM 580 C C . VAL A 1 71 ? -1.678 -12.406 -5.347 1.00 94.00 71 VAL A C 1
ATOM 582 O O . VAL A 1 71 ? -1.977 -13.338 -6.084 1.00 94.00 71 VAL A O 1
ATOM 585 N N . THR A 1 72 ? -0.413 -12.175 -4.980 1.00 92.75 72 THR A N 1
ATOM 586 C CA . THR A 1 72 ? 0.717 -12.978 -5.485 1.00 92.75 72 THR A CA 1
ATOM 587 C C . THR A 1 72 ? 0.569 -14.464 -5.161 1.00 92.75 72 THR A C 1
ATOM 589 O O . THR A 1 72 ? 0.843 -15.313 -6.006 1.00 92.75 72 THR A O 1
ATOM 592 N N . GLU A 1 73 ? 0.139 -14.793 -3.944 1.00 94.69 73 GLU A N 1
ATOM 593 C CA . GLU A 1 73 ? -0.068 -16.184 -3.537 1.00 94.69 73 GLU A CA 1
ATOM 594 C C . GLU A 1 73 ? -1.244 -16.829 -4.282 1.00 94.69 73 GLU A C 1
ATOM 596 O O . GLU A 1 73 ? -1.181 -18.013 -4.602 1.00 94.69 73 GLU A O 1
ATOM 601 N N . GLN A 1 74 ? -2.295 -16.069 -4.604 1.00 95.31 74 GLN A N 1
ATOM 602 C CA . GLN A 1 74 ? -3.405 -16.569 -5.423 1.00 95.31 74 GLN A CA 1
ATOM 603 C C . GLN A 1 74 ? -2.986 -16.823 -6.872 1.00 95.31 74 GLN A C 1
ATOM 605 O O . GLN A 1 74 ? -3.328 -17.864 -7.423 1.00 95.31 74 GLN A O 1
ATOM 610 N N . GLU A 1 75 ? -2.208 -15.924 -7.473 1.00 92.31 75 GLU A N 1
ATOM 611 C CA . GLU A 1 75 ? -1.693 -16.107 -8.836 1.00 92.31 75 GLU A CA 1
ATOM 612 C C . GLU A 1 75 ? -0.784 -17.342 -8.926 1.00 92.31 75 GLU A C 1
ATOM 614 O O . GLU A 1 75 ? -0.922 -18.146 -9.842 1.00 92.31 75 GLU A O 1
ATOM 619 N N . ARG A 1 76 ? 0.071 -17.564 -7.919 1.00 90.12 76 ARG A N 1
ATOM 620 C CA . ARG A 1 76 ? 0.910 -18.773 -7.823 1.00 90.12 76 ARG A CA 1
ATOM 621 C C . ARG A 1 76 ? 0.119 -20.073 -7.723 1.00 90.12 76 ARG A C 1
ATOM 623 O O . ARG A 1 76 ? 0.616 -21.093 -8.167 1.00 90.12 76 ARG A O 1
ATOM 630 N N . ARG A 1 77 ? -1.065 -20.055 -7.103 1.00 89.50 77 ARG A N 1
ATOM 631 C CA . ARG A 1 77 ? -1.938 -21.239 -6.983 1.00 89.50 77 ARG A CA 1
ATOM 632 C C . ARG A 1 77 ? -2.724 -21.536 -8.257 1.00 89.50 77 ARG A C 1
ATOM 634 O O . ARG A 1 77 ? -3.270 -22.626 -8.381 1.00 89.50 77 ARG A O 1
ATOM 641 N N . ARG A 1 78 ? -2.876 -20.537 -9.129 1.00 84.12 78 ARG A N 1
ATOM 642 C CA . ARG A 1 78 ? -3.604 -20.644 -10.399 1.00 84.12 78 ARG A CA 1
ATOM 643 C C . ARG A 1 78 ? -2.712 -21.098 -11.555 1.00 84.12 78 ARG A C 1
ATOM 645 O O . ARG A 1 78 ? -3.253 -21.588 -12.541 1.00 84.12 78 ARG A O 1
ATOM 652 N N . ALA A 1 79 ? -1.402 -20.884 -11.439 1.00 71.69 79 ALA A N 1
ATOM 653 C CA . ALA A 1 79 ? -0.377 -21.387 -12.350 1.00 71.69 79 ALA A CA 1
ATOM 654 C C . ALA A 1 79 ? -0.057 -22.860 -12.061 1.00 71.69 79 ALA A C 1
ATOM 656 O O . ALA A 1 79 ? 0.216 -23.584 -13.042 1.00 71.69 79 ALA A O 1
#